Protein AF-0000000087529738 (afdb_homodimer)

Sequence (158 aa):
MNEEDILKEFGNTLQKYRKEKDWSQEKLSEVAYLDRTYISSVERGQRNISIINICKLANALEIPIGNLLRNVGDYHEQHMNEEDILKEFGNTLQKYRKEKDWSQEKLSEVAYLDRTYISSVERGQRNISIINICKLANALEIPIGNLLRNVGDYHEQH

Nearest PDB structures (foldseek):
  2b5a-assembly1_A  TM=9.633E-01  e=5.600E-07  [Bacillus] caldolyticus
  1y7y-assembly1_B  TM=1.000E+00  e=4.159E-06  Aeromonas hydrophila
  1y7y-assembly1_A  TM=9.672E-01  e=1.229E-05  Aeromonas hydrophila
  3vk0-assembly2_B  TM=9.212E-01  e=4.766E-05  Neisseria meningitidis MC58
  1y9q-assembly1_A-2  TM=9.412E-01  e=3.945E-04  Vibrio cholerae

Organism: NCBI:txid1859131

Solvent-accessible surface area (backbone atoms only — not comparable to full-atom values): 8475 Å² total; per-residue (Å²): 135,55,70,62,55,37,25,33,38,32,9,48,43,48,47,52,55,38,49,74,69,71,43,52,62,59,54,50,15,60,66,37,72,47,54,44,70,54,47,53,34,32,42,68,27,71,41,82,51,32,52,64,57,48,44,35,45,20,58,55,68,69,47,64,53,44,66,51,43,64,67,33,64,66,64,70,75,74,118,134,54,70,62,56,39,25,33,38,31,10,48,42,46,48,51,55,38,49,74,68,69,43,52,62,60,54,49,14,60,67,38,72,48,55,44,69,53,46,54,34,33,41,66,27,72,41,82,51,31,51,65,57,47,43,36,46,21,57,56,68,68,46,65,52,45,65,51,42,65,67,34,65,67,65,70,73,73,119

InterPro domains:
  IPR001387 Cro/C1-type, helix-turn-helix domain [PF01381] (14-65)
  IPR001387 Cro/C1-type, helix-turn-helix domain [PS50943] (14-68)
  IPR001387 Cro/C1-type, helix-turn-helix domain [SM00530] (13-68)
  IPR001387 Cro/C1-type, helix-turn-helix domain [cd00093] (11-68)
  IPR010982 Lambda repressor-like, DNA-binding domain superfamily [G3DSA:1.10.260.40] (1-76)
  IPR010982 Lambda repressor-like, DNA-binding domain superfamily [SSF47413] (4-71)
  IPR050807 Transcriptional regulator/dioxygenase, bacterial-type [PTHR46797] (8-71)

Foldseek 3Di:
DDLQVQQQLLLCLLVVLCVVVPHDLVRLCVLLVHDSVVNVCSNRSNDPDDPSSLVSSCVSSVHPSVSSCVPGPPPPPPD/DDLQVQQQLLLCLLVVLCVVVPHDLVRLCVLLVHDSVVNVCSNRSNDPDDPSSLVSSCVSSVHPSVSSCVPGPPPPPPD

Secondary structure (DSSP, 8-state):
--HHHHHHHHHHHHHHHHHHTT--HHHHHHHHT--HHHHHHHHTT-S--BHHHHHHHHHHHTS-HHHHTTTSS------/--HHHHHHHHHHHHHHHHHHTT--HHHHHHHHT--HHHHHHHHTT-S--BHHHHHHHHHHHTS-HHHHTTTSS------

Structure (mmCIF, N/CA/C/O backbone):
data_AF-0000000087529738-model_v1
#
loop_
_entity.id
_entity.type
_entity.pdbx_description
1 polymer 'DNA-binding transcriptional regulator, XRE-family HTH domain'
#
loop_
_atom_site.group_PDB
_atom_site.id
_atom_site.type_symbol
_atom_site.label_atom_id
_atom_site.label_alt_id
_atom_site.label_comp_id
_atom_site.label_asym_id
_atom_site.label_entity_id
_atom_site.label_seq_id
_atom_site.pdbx_PDB_ins_code
_atom_site.Cartn_x
_atom_site.Cartn_y
_atom_site.Cartn_z
_atom_site.occupancy
_atom_site.B_iso_or_equiv
_atom_site.auth_seq_id
_atom_site.auth_comp_id
_atom_site.auth_asym_id
_atom_site.auth_atom_id
_atom_site.pdbx_PDB_model_num
ATOM 1 N N . MET A 1 1 ? -3.379 -12.664 10.375 1 75.75 1 MET A N 1
ATOM 2 C CA . MET A 1 1 ? -3.82 -11.289 10.562 1 75.75 1 MET A CA 1
ATOM 3 C C . MET A 1 1 ? -5 -10.969 9.656 1 75.75 1 MET A C 1
ATOM 5 O O . MET A 1 1 ? -4.98 -11.289 8.469 1 75.75 1 MET A O 1
ATOM 9 N N . ASN A 1 2 ? -6.074 -10.422 10.312 1 91.56 2 ASN A N 1
ATOM 10 C CA . ASN A 1 2 ? -7.246 -10.148 9.492 1 91.56 2 ASN A CA 1
ATOM 11 C C . ASN A 1 2 ? -7.195 -8.75 8.891 1 91.56 2 ASN A C 1
ATOM 13 O O . ASN A 1 2 ? -6.301 -7.965 9.211 1 91.56 2 ASN A O 1
ATOM 17 N N . GLU A 1 3 ? -8.055 -8.445 7.984 1 95.31 3 GLU A N 1
ATOM 18 C CA . GLU A 1 3 ? -8.031 -7.195 7.227 1 95.31 3 GLU A CA 1
ATOM 19 C C . GLU A 1 3 ? -8.156 -5.984 8.141 1 95.31 3 GLU A C 1
ATOM 21 O O . GLU A 1 3 ? -7.48 -4.977 7.949 1 95.31 3 GLU A O 1
ATOM 26 N N . GLU A 1 4 ? -8.992 -6.129 9.117 1 95.81 4 GLU A N 1
ATOM 27 C CA . GLU A 1 4 ? -9.188 -5.031 10.055 1 95.81 4 GLU A CA 1
ATOM 28 C C . GLU A 1 4 ? -7.902 -4.715 10.812 1 95.81 4 GLU A C 1
ATOM 30 O O . GLU A 1 4 ? -7.59 -3.549 11.062 1 95.81 4 GLU A O 1
ATOM 35 N N . ASP A 1 5 ? -7.219 -5.777 11.219 1 96.12 5 ASP A N 1
ATOM 36 C CA . ASP A 1 5 ? -5.957 -5.594 11.938 1 96.12 5 ASP A CA 1
ATOM 37 C C . ASP A 1 5 ? -4.93 -4.879 11.055 1 96.12 5 ASP A C 1
ATOM 39 O O . ASP A 1 5 ? -4.184 -4.027 11.539 1 96.12 5 ASP A O 1
ATOM 43 N N . ILE A 1 6 ? -4.969 -5.203 9.836 1 96.81 6 ILE A N 1
ATOM 44 C CA . ILE A 1 6 ? -4.027 -4.609 8.891 1 96.81 6 ILE A CA 1
ATOM 45 C C . ILE A 1 6 ? -4.273 -3.107 8.797 1 96.81 6 ILE A C 1
ATOM 47 O O . ILE A 1 6 ? -3.338 -2.311 8.914 1 96.81 6 ILE A O 1
ATOM 51 N N . LEU A 1 7 ? -5.512 -2.729 8.633 1 98.12 7 LEU A N 1
ATOM 52 C CA . LEU A 1 7 ? -5.863 -1.322 8.461 1 98.12 7 LEU A CA 1
ATOM 53 C C . LEU A 1 7 ? -5.586 -0.532 9.734 1 98.12 7 LEU A C 1
ATOM 55 O O . LEU A 1 7 ? -5.09 0.595 9.68 1 98.12 7 LEU A O 1
ATOM 59 N N . LYS A 1 8 ? -5.828 -1.184 10.828 1 97.5 8 LYS A N 1
ATOM 60 C CA . LYS A 1 8 ? -5.598 -0.523 12.109 1 97.5 8 LYS A CA 1
ATOM 61 C C . LYS A 1 8 ? -4.105 -0.332 12.367 1 97.5 8 LYS A C 1
ATOM 63 O O . LYS A 1 8 ? -3.688 0.712 12.875 1 97.5 8 LYS A O 1
ATOM 68 N N . GLU A 1 9 ? -3.379 -1.348 12.062 1 97.19 9 GLU A N 1
ATOM 69 C CA . GLU A 1 9 ? -1.935 -1.247 12.25 1 97.19 9 GLU A CA 1
ATOM 70 C C . GLU A 1 9 ? -1.336 -0.151 11.375 1 97.19 9 GLU A C 1
ATOM 72 O O . GLU A 1 9 ? -0.485 0.617 11.828 1 97.19 9 GLU A O 1
ATOM 77 N N . PHE A 1 10 ? -1.755 -0.055 10.141 1 98.06 10 PHE A N 1
ATOM 78 C CA . PHE A 1 10 ? -1.295 1.024 9.273 1 98.06 10 PHE A CA 1
ATOM 79 C C . PHE A 1 10 ? -1.678 2.383 9.852 1 98.06 10 PHE A C 1
ATOM 81 O O . PHE A 1 10 ? -0.845 3.289 9.93 1 98.06 10 PHE A O 1
ATOM 88 N N . GLY A 1 11 ? -2.959 2.451 10.188 1 98.56 11 GLY A N 1
ATOM 89 C CA . GLY A 1 11 ? -3.441 3.699 10.758 1 98.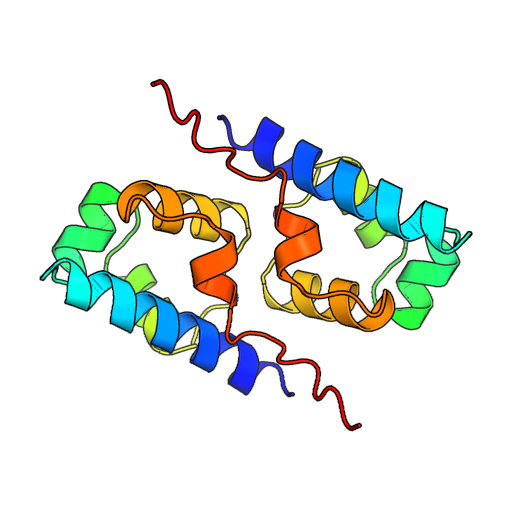56 11 GLY A CA 1
ATOM 90 C C . GLY A 1 11 ? -2.666 4.129 11.992 1 98.56 11 GLY A C 1
ATOM 91 O O . GLY A 1 11 ? -2.311 5.301 12.133 1 98.56 11 GLY A O 1
ATOM 92 N N . ASN A 1 12 ? -2.396 3.193 12.875 1 98.12 12 ASN A N 1
ATOM 93 C CA . ASN A 1 12 ? -1.628 3.475 14.086 1 98.12 12 ASN A CA 1
ATOM 94 C C . ASN A 1 12 ? -0.227 3.98 13.758 1 98.12 12 ASN A C 1
ATOM 96 O O . ASN A 1 12 ? 0.267 4.914 14.391 1 98.12 12 ASN A O 1
ATOM 100 N N . THR A 1 13 ? 0.38 3.332 12.805 1 98.19 13 THR A N 1
ATOM 101 C CA . THR A 1 13 ? 1.718 3.742 12.391 1 98.19 13 THR A CA 1
ATOM 102 C C . THR A 1 13 ? 1.694 5.148 11.797 1 98.19 13 THR A C 1
ATOM 104 O O . THR A 1 13 ? 2.566 5.969 12.094 1 98.19 13 THR A O 1
ATOM 107 N N . LEU A 1 14 ? 0.697 5.418 10.961 1 98.69 14 LEU A N 1
ATOM 108 C CA . LEU A 1 14 ? 0.543 6.746 10.383 1 98.69 14 LEU A CA 1
ATOM 109 C C . LEU A 1 14 ? 0.397 7.805 11.469 1 98.69 14 LEU A C 1
ATOM 111 O O . LEU A 1 14 ? 1.058 8.844 11.422 1 98.69 14 LEU A O 1
ATOM 115 N N . GLN A 1 15 ? -0.452 7.492 12.375 1 98.69 15 GLN A N 1
ATOM 116 C CA . GLN A 1 15 ? -0.675 8.414 13.484 1 98.69 15 GLN A CA 1
ATOM 117 C C . GLN A 1 15 ? 0.616 8.664 14.258 1 98.69 15 GLN A C 1
ATOM 119 O O . GLN A 1 15 ? 0.915 9.805 14.625 1 98.69 15 GLN A O 1
ATOM 124 N N . LYS A 1 16 ? 1.322 7.648 14.539 1 98.5 16 LYS A N 1
ATOM 125 C CA . LYS A 1 16 ? 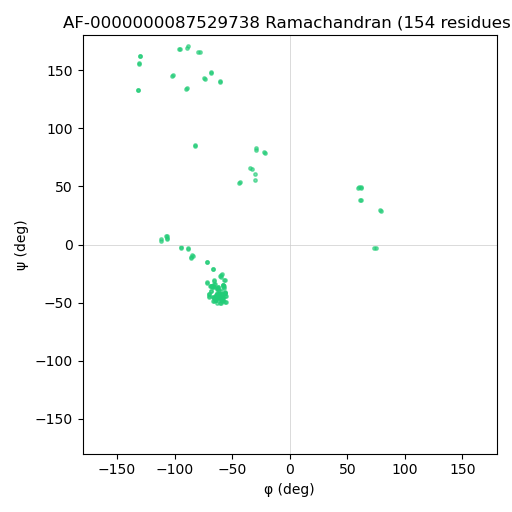2.586 7.758 15.258 1 98.5 16 LYS A CA 1
ATOM 126 C C . LYS A 1 16 ? 3.543 8.719 14.555 1 98.5 16 LYS A C 1
ATOM 128 O O . LYS A 1 16 ? 4.094 9.625 15.18 1 98.5 16 LYS A O 1
ATOM 133 N N . TYR A 1 17 ? 3.727 8.555 13.289 1 98.5 17 TYR A N 1
ATOM 134 C CA . TYR A 1 17 ? 4.652 9.398 12.531 1 98.5 17 TYR A CA 1
ATOM 135 C C . TYR A 1 17 ? 4.137 10.828 12.438 1 98.5 17 TYR A C 1
ATOM 137 O O . TYR A 1 17 ? 4.918 11.781 12.477 1 98.5 17 TYR A O 1
ATOM 145 N N . ARG A 1 18 ? 2.814 10.914 12.242 1 98.75 18 ARG A N 1
ATOM 146 C CA . ARG A 1 18 ? 2.229 12.25 12.219 1 98.75 18 ARG A CA 1
ATOM 147 C C . ARG A 1 18 ? 2.512 13 13.516 1 98.75 18 ARG A C 1
ATOM 149 O O . ARG A 1 18 ? 2.922 14.164 13.492 1 98.75 18 ARG A O 1
ATOM 156 N N . LYS A 1 19 ? 2.336 12.352 14.594 1 98.69 19 LYS A N 1
ATOM 157 C CA . LYS A 1 19 ? 2.531 12.945 15.914 1 98.69 19 LYS A CA 1
ATOM 158 C C . LYS A 1 19 ? 4.008 13.234 16.172 1 98.69 19 LYS A C 1
ATOM 160 O O . LYS A 1 19 ? 4.344 14.219 16.844 1 98.69 19 LYS A O 1
ATOM 165 N N . GLU A 1 20 ? 4.855 12.414 15.703 1 98.12 20 GLU A N 1
ATOM 166 C CA . GLU A 1 20 ? 6.289 12.641 15.836 1 98.12 20 GLU A CA 1
ATOM 167 C C . GLU A 1 20 ? 6.703 13.945 15.172 1 98.12 20 GLU A C 1
ATOM 169 O O . GLU A 1 20 ? 7.672 14.586 15.594 1 98.12 20 GLU A O 1
ATOM 174 N N . LYS A 1 21 ? 5.961 14.375 14.148 1 97.81 21 LYS A N 1
ATOM 175 C CA . LYS A 1 21 ? 6.203 15.648 13.469 1 97.81 21 LYS A CA 1
ATOM 176 C C . LYS A 1 21 ? 5.449 16.781 14.141 1 97.81 21 LYS A C 1
ATOM 178 O O . LYS A 1 21 ? 5.531 17.938 13.711 1 97.81 21 LYS A O 1
ATOM 183 N N . ASP A 1 22 ? 4.676 16.438 15.141 1 98.44 22 ASP A N 1
ATOM 184 C CA . ASP A 1 22 ? 3.809 17.375 15.852 1 98.44 22 ASP A CA 1
ATOM 185 C C . ASP A 1 22 ? 2.77 17.984 14.914 1 98.44 22 ASP A C 1
ATOM 187 O O . ASP A 1 22 ? 2.514 19.188 14.961 1 98.44 22 ASP A O 1
ATOM 191 N N . TRP A 1 23 ? 2.307 17.203 14.078 1 98.69 23 TRP A N 1
ATOM 192 C CA . TRP A 1 23 ? 1.302 17.688 13.125 1 98.69 23 TRP A CA 1
ATOM 193 C C . TRP A 1 23 ? -0.095 17.234 13.547 1 98.69 23 TRP A C 1
ATOM 195 O O . TRP A 1 23 ? -0.274 16.141 14.062 1 98.69 23 TRP A O 1
ATOM 205 N N . SER A 1 24 ? -1.049 18.125 13.266 1 98.56 24 SER A N 1
ATOM 206 C CA . SER A 1 24 ? -2.455 17.734 13.32 1 98.56 24 SER A CA 1
ATOM 207 C C . SER A 1 24 ? -2.857 16.953 12.078 1 98.56 24 SER A C 1
ATOM 209 O O . SER A 1 24 ? -2.1 16.875 11.109 1 98.56 24 SER A O 1
ATOM 211 N N . GLN A 1 25 ? -4.043 16.297 12.195 1 98.5 25 GLN A N 1
ATOM 212 C CA . GLN A 1 25 ? -4.574 15.641 11 1 98.5 25 GLN A CA 1
ATOM 213 C C . GLN A 1 25 ? -4.773 16.641 9.867 1 98.5 25 GLN A C 1
ATOM 215 O O . GLN A 1 25 ? -4.57 16.312 8.695 1 98.5 25 GLN A O 1
ATOM 220 N N . GLU A 1 26 ? -5.145 17.828 10.211 1 98.5 26 GLU A N 1
ATOM 221 C CA . GLU A 1 26 ? -5.332 18.906 9.242 1 98.5 26 GLU A CA 1
ATOM 222 C C . GLU A 1 26 ? -4.016 19.25 8.547 1 98.5 26 GLU A C 1
ATOM 224 O O . GLU A 1 26 ? -3.965 19.375 7.324 1 98.5 26 GLU A O 1
ATOM 229 N N . LYS A 1 27 ? -2.986 19.453 9.328 1 98.75 27 LYS A N 1
ATOM 230 C CA . LYS A 1 27 ? -1.685 19.797 8.758 1 98.75 27 LYS A CA 1
ATOM 231 C C . LYS A 1 27 ? -1.186 18.688 7.832 1 98.75 27 LYS A C 1
ATOM 233 O O . LYS A 1 27 ? -0.698 18.953 6.734 1 98.75 27 LYS A O 1
ATOM 238 N N . LEU A 1 28 ? -1.287 17.453 8.227 1 98.75 28 LEU A N 1
ATOM 239 C CA . LEU A 1 28 ? -0.884 16.328 7.387 1 98.75 28 LEU A CA 1
ATOM 240 C C . LEU A 1 28 ? -1.683 16.312 6.086 1 98.75 28 LEU A C 1
ATOM 242 O O . LEU A 1 28 ? -1.125 16.062 5.016 1 98.75 28 LEU A O 1
ATOM 246 N N . SER A 1 29 ? -2.977 16.438 6.223 1 98.56 29 SER A N 1
ATOM 247 C CA . SER A 1 29 ? -3.836 16.406 5.043 1 98.56 29 SER A CA 1
ATOM 248 C C . SER A 1 29 ? -3.436 17.484 4.043 1 98.56 29 SER A C 1
ATOM 250 O O . SER A 1 29 ? -3.445 17.25 2.832 1 98.56 29 SER A O 1
ATOM 252 N N . GLU A 1 30 ? -3.043 18.656 4.5 1 98.44 30 GL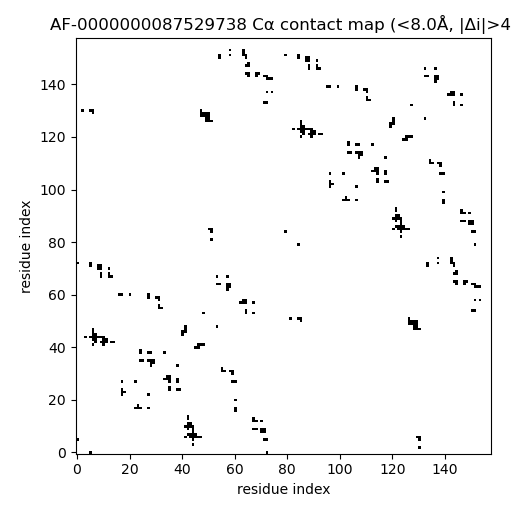U A N 1
ATOM 253 C CA . GLU A 1 30 ? -2.607 19.75 3.646 1 98.44 30 GLU A CA 1
ATOM 254 C C . GLU A 1 30 ? -1.312 19.406 2.914 1 98.44 30 GLU A C 1
ATOM 256 O O . GLU A 1 30 ? -1.216 19.578 1.698 1 98.44 30 GLU A O 1
ATOM 261 N N . VAL A 1 31 ? -0.362 18.938 3.598 1 98.19 31 VAL A N 1
ATOM 262 C CA 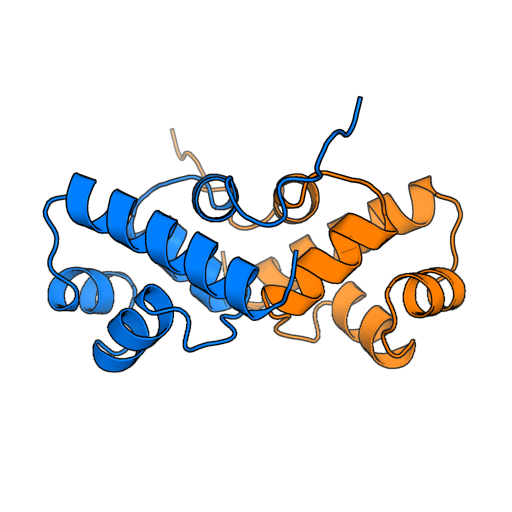. VAL A 1 31 ? 0.948 18.641 3.025 1 98.19 31 VAL A CA 1
ATOM 263 C C . VAL A 1 31 ? 0.835 17.469 2.055 1 98.19 31 VAL A C 1
ATOM 265 O O . VAL A 1 31 ? 1.506 17.453 1.02 1 98.19 31 VAL A O 1
ATOM 268 N N . ALA A 1 32 ? 0.012 16.531 2.34 1 98.12 32 ALA A N 1
ATOM 269 C CA . ALA A 1 32 ? -0.136 15.328 1.529 1 98.12 32 ALA A CA 1
ATOM 270 C C . ALA A 1 32 ? -1.119 15.555 0.385 1 98.12 32 ALA A C 1
ATOM 272 O O . ALA A 1 32 ? -1.272 14.695 -0.489 1 98.12 32 ALA A O 1
ATOM 273 N N . TYR A 1 33 ? -1.818 16.641 0.418 1 98 33 TYR A N 1
ATOM 274 C CA . TYR A 1 33 ? -2.842 16.953 -0.569 1 98 33 TYR A CA 1
ATOM 275 C C . TYR A 1 33 ? -3.957 15.914 -0.556 1 98 33 TYR A C 1
ATOM 277 O O . TYR A 1 33 ? -4.344 15.398 -1.605 1 98 33 TYR A O 1
ATOM 285 N N . LEU A 1 34 ? -4.398 15.664 0.61 1 98.38 34 LEU A N 1
ATOM 286 C CA . LEU A 1 34 ? -5.527 14.781 0.859 1 98.38 34 LEU A CA 1
ATOM 287 C C . LEU A 1 34 ? -6.555 15.445 1.77 1 98.38 34 LEU A C 1
ATOM 289 O O . LEU A 1 34 ? -6.25 16.438 2.426 1 98.38 34 LEU A O 1
ATOM 293 N N . ASP A 1 35 ? -7.762 14.891 1.76 1 98 35 ASP A N 1
ATOM 294 C CA . ASP A 1 35 ? -8.812 15.422 2.621 1 98 35 ASP A CA 1
ATOM 295 C C . ASP A 1 35 ? -8.578 15.023 4.078 1 98 35 ASP A C 1
ATOM 297 O O . ASP A 1 35 ? -8.203 13.891 4.367 1 98 35 ASP A O 1
ATOM 301 N N . ARG A 1 36 ? -8.914 15.977 4.965 1 98 36 ARG A N 1
ATOM 302 C CA . ARG A 1 36 ? -8.727 15.711 6.387 1 98 36 ARG A CA 1
ATOM 303 C C . ARG A 1 36 ? -9.609 14.555 6.848 1 98 36 ARG A C 1
ATOM 305 O O . ARG A 1 36 ? -9.188 13.734 7.668 1 98 36 ARG A O 1
ATOM 312 N N . THR A 1 37 ? -10.734 14.461 6.371 1 98.19 37 THR A N 1
ATOM 313 C CA . THR A 1 37 ? -11.625 13.375 6.758 1 98.19 37 THR A CA 1
ATOM 314 C C . THR A 1 37 ? -11.078 12.031 6.285 1 98.19 37 THR A C 1
ATOM 316 O O . THR A 1 37 ? -11.305 11 6.926 1 98.19 37 THR A O 1
ATOM 319 N N . TYR A 1 38 ? -10.383 12.062 5.207 1 98.44 38 TYR A N 1
ATOM 320 C CA . TYR A 1 38 ? -9.711 10.859 4.711 1 98.44 38 TYR A CA 1
ATOM 321 C C . TYR A 1 38 ? -8.602 10.422 5.664 1 98.44 38 TYR A C 1
ATOM 323 O O . TYR A 1 38 ? -8.5 9.242 6.008 1 98.44 38 TYR A O 1
ATOM 331 N N . ILE A 1 39 ? -7.793 11.398 6.113 1 98.69 39 ILE A N 1
ATOM 332 C CA . ILE A 1 39 ? -6.703 11.102 7.043 1 98.69 39 ILE A CA 1
ATOM 333 C C . ILE A 1 39 ? -7.266 10.477 8.312 1 98.69 39 ILE A C 1
ATOM 335 O O . ILE A 1 39 ? -6.77 9.445 8.781 1 98.69 39 ILE A O 1
ATOM 339 N N . SER A 1 40 ? -8.258 11.062 8.812 1 98.56 40 SER A N 1
ATOM 340 C CA . SER A 1 40 ? -8.883 10.555 10.031 1 98.56 40 SER A CA 1
ATOM 341 C C . SER A 1 40 ? -9.391 9.125 9.828 1 98.56 40 SER A C 1
ATOM 343 O O . SER A 1 40 ? -9.164 8.258 10.68 1 98.56 40 SER A O 1
ATOM 345 N N . SER A 1 41 ? -10.078 8.844 8.742 1 98.75 41 SER A N 1
ATOM 346 C CA . SER A 1 41 ? -10.609 7.516 8.445 1 98.75 41 SER A CA 1
ATOM 347 C C . SER A 1 41 ? -9.484 6.5 8.281 1 98.75 41 SER A C 1
ATOM 349 O O . SER A 1 41 ? -9.609 5.352 8.711 1 98.75 41 SER A O 1
ATOM 351 N N . VAL A 1 42 ? -8.43 6.93 7.684 1 98.75 42 VAL A N 1
ATOM 352 C CA . VAL A 1 42 ? -7.273 6.055 7.504 1 98.75 42 VAL A CA 1
ATOM 353 C C . VAL A 1 42 ? -6.672 5.707 8.867 1 98.75 42 VAL A C 1
ATOM 355 O O . VAL A 1 42 ? -6.418 4.535 9.164 1 98.75 42 VAL A O 1
ATOM 358 N N . GLU A 1 43 ? -6.504 6.711 9.711 1 98.69 43 GLU A N 1
ATOM 359 C CA . GLU A 1 43 ? -5.871 6.496 11.008 1 98.69 43 GLU A CA 1
ATOM 360 C C . GLU A 1 43 ? -6.734 5.613 11.906 1 98.69 43 GLU A C 1
ATOM 362 O O . GLU A 1 43 ? -6.219 4.938 12.797 1 98.69 43 GLU A O 1
ATOM 367 N N . ARG A 1 44 ? -7.965 5.578 11.57 1 98.19 44 ARG A N 1
ATOM 368 C CA . ARG A 1 44 ? -8.883 4.77 12.367 1 98.19 44 ARG A CA 1
ATOM 369 C C . ARG A 1 44 ? -9.055 3.381 11.758 1 98.19 44 ARG A C 1
ATOM 371 O O . ARG A 1 44 ? -9.836 2.57 12.266 1 98.19 44 ARG A O 1
ATOM 378 N N . GLY A 1 45 ? -8.469 3.156 10.719 1 98.12 45 GLY A N 1
ATOM 379 C CA . GLY A 1 45 ? -8.562 1.853 10.078 1 98.12 45 GLY A CA 1
ATOM 380 C C . GLY A 1 45 ? -9.852 1.65 9.312 1 98.12 45 GLY A C 1
ATOM 381 O O . GLY A 1 45 ? -10.312 0.518 9.148 1 98.12 45 GLY A O 1
ATOM 382 N N . GLN A 1 46 ? -10.398 2.66 8.828 1 98.25 46 GLN A N 1
ATOM 383 C CA . GLN A 1 46 ? -11.703 2.578 8.188 1 98.25 46 GLN A CA 1
ATOM 384 C C . GLN A 1 46 ? -11.578 2.719 6.672 1 98.25 46 GLN A C 1
ATOM 386 O O . GLN A 1 46 ? -12.578 2.84 5.969 1 98.25 46 GLN A O 1
ATOM 391 N N . ARG A 1 47 ? -10.406 2.74 6.16 1 98.06 47 ARG A N 1
ATOM 392 C CA . ARG A 1 47 ? -10.164 2.869 4.727 1 98.06 47 ARG A CA 1
ATOM 393 C C . ARG A 1 47 ? -9.156 1.826 4.242 1 98.06 47 ARG A C 1
ATOM 395 O O . ARG A 1 47 ? -8.148 1.576 4.906 1 98.06 47 ARG A O 1
ATOM 402 N N . ASN A 1 48 ? -9.516 1.226 3.209 1 98.31 48 ASN A N 1
ATOM 403 C CA . ASN A 1 48 ? -8.555 0.411 2.477 1 98.31 48 ASN A CA 1
ATOM 404 C C . ASN A 1 48 ? -7.691 1.262 1.549 1 98.31 48 ASN A C 1
ATOM 406 O O . ASN A 1 48 ? -7.98 1.376 0.357 1 98.31 48 ASN A O 1
ATOM 410 N N . ILE A 1 49 ? -6.594 1.816 2.16 1 98.56 49 ILE A N 1
ATOM 411 C CA . ILE A 1 49 ? -5.773 2.836 1.513 1 98.56 49 ILE A CA 1
ATOM 412 C C . ILE A 1 49 ? -5.027 2.225 0.331 1 98.56 49 ILE A C 1
ATOM 414 O O . ILE A 1 49 ? -4.609 1.063 0.385 1 98.56 49 ILE A O 1
ATOM 418 N N . SER A 1 50 ? -4.809 3.043 -0.675 1 98.31 50 SER A N 1
ATOM 419 C CA . SER A 1 50 ? -4.133 2.6 -1.889 1 98.31 50 SER A CA 1
ATOM 420 C C . SER A 1 50 ? -2.643 2.928 -1.842 1 98.31 50 SER A C 1
ATOM 422 O O . SER A 1 50 ? -2.207 3.746 -1.03 1 98.31 50 SER A O 1
ATOM 424 N N . ILE A 1 51 ? -1.928 2.34 -2.789 1 98.19 51 ILE A N 1
ATOM 425 C CA . ILE A 1 51 ? -0.482 2.529 -2.82 1 98.19 51 ILE A CA 1
ATOM 426 C C . ILE A 1 51 ? -0.157 3.982 -3.152 1 98.19 51 ILE A C 1
ATOM 428 O O . ILE A 1 51 ? 0.805 4.547 -2.625 1 98.19 51 ILE A O 1
ATOM 432 N N . ILE A 1 52 ? -0.896 4.648 -3.975 1 97.81 52 ILE A N 1
ATOM 433 C CA . ILE A 1 52 ? -0.641 6.039 -4.336 1 97.81 52 ILE A CA 1
ATOM 434 C C . ILE A 1 52 ? -0.762 6.922 -3.1 1 97.81 52 ILE A C 1
ATOM 436 O O . ILE A 1 52 ? 0.107 7.758 -2.838 1 97.81 52 ILE A O 1
ATOM 440 N N . ASN A 1 53 ? -1.786 6.691 -2.334 1 98.19 53 ASN A N 1
ATOM 441 C CA . ASN A 1 53 ? -1.979 7.52 -1.148 1 98.19 53 ASN A CA 1
ATOM 442 C C . ASN A 1 53 ? -0.954 7.195 -0.066 1 98.19 53 ASN A C 1
ATOM 444 O O . ASN A 1 53 ? -0.536 8.078 0.684 1 98.19 53 ASN A O 1
ATOM 448 N N . ILE A 1 54 ? -0.567 5.957 -0.014 1 98 54 ILE A N 1
ATOM 449 C CA . ILE A 1 54 ? 0.506 5.598 0.909 1 98 54 ILE A CA 1
ATOM 450 C C . ILE A 1 54 ? 1.775 6.367 0.545 1 98 54 ILE A C 1
ATOM 452 O O . ILE A 1 54 ? 2.457 6.902 1.422 1 98 54 ILE A O 1
ATOM 456 N N . CYS A 1 55 ? 2.074 6.473 -0.688 1 97.31 55 CYS A N 1
ATOM 457 C CA . CYS A 1 55 ? 3.248 7.199 -1.154 1 97.31 55 CYS A CA 1
ATOM 458 C C . CYS A 1 55 ? 3.133 8.688 -0.832 1 97.31 55 CYS A C 1
ATOM 460 O O . CYS A 1 55 ? 4.098 9.305 -0.381 1 97.31 55 CYS A O 1
ATOM 462 N N . LYS A 1 56 ? 1.989 9.219 -1.096 1 97.19 56 LYS A N 1
ATOM 463 C CA . LYS A 1 56 ? 1.778 10.633 -0.78 1 97.19 56 LYS A CA 1
ATOM 464 C C . LYS A 1 56 ? 2.051 10.914 0.695 1 97.19 56 LYS A C 1
ATOM 466 O O . LYS A 1 56 ? 2.697 11.906 1.035 1 97.19 56 LYS A O 1
ATOM 471 N N . LEU A 1 57 ? 1.59 10.023 1.509 1 98 57 LEU A N 1
ATOM 472 C CA . LEU A 1 57 ? 1.75 10.203 2.947 1 98 57 LEU A CA 1
ATOM 473 C C . LEU A 1 57 ? 3.211 10.039 3.355 1 98 57 LEU A C 1
ATOM 475 O O . LEU A 1 57 ? 3.723 10.812 4.164 1 98 57 LEU A O 1
ATOM 479 N N . ALA A 1 58 ? 3.818 9.078 2.855 1 97.5 58 ALA A N 1
ATOM 480 C CA . ALA A 1 58 ? 5.234 8.875 3.154 1 97.5 58 ALA A CA 1
ATOM 481 C C . ALA A 1 58 ? 6.062 10.086 2.73 1 97.5 58 ALA A C 1
ATOM 483 O O . ALA A 1 58 ? 6.941 10.539 3.469 1 97.5 58 ALA A O 1
ATOM 484 N N . ASN A 1 59 ? 5.777 10.633 1.567 1 96.56 59 ASN A N 1
ATOM 485 C CA . ASN A 1 59 ? 6.477 11.805 1.065 1 96.56 59 ASN A CA 1
ATOM 486 C C . ASN A 1 59 ? 6.227 13.023 1.949 1 96.56 59 ASN A C 1
ATOM 488 O O . ASN A 1 59 ? 7.156 13.773 2.266 1 96.56 59 ASN A O 1
ATOM 492 N N . ALA A 1 60 ? 4.988 13.203 2.26 1 97.5 60 ALA A N 1
ATOM 493 C CA . ALA A 1 60 ? 4.641 14.32 3.135 1 97.5 60 ALA A CA 1
ATOM 494 C C . ALA A 1 60 ? 5.41 14.242 4.453 1 97.5 60 ALA A C 1
ATOM 496 O O . ALA A 1 60 ? 5.906 15.258 4.945 1 97.5 60 ALA A O 1
ATOM 497 N N . LEU A 1 61 ? 5.52 13.031 4.969 1 98 61 LEU A N 1
ATOM 498 C CA . LEU A 1 61 ? 6.148 12.805 6.27 1 98 61 LEU A CA 1
ATOM 499 C C . LEU A 1 61 ? 7.66 12.688 6.129 1 98 61 LEU A C 1
ATOM 501 O O . LEU A 1 61 ? 8.375 12.625 7.129 1 98 61 LEU A O 1
ATOM 505 N N . GLU A 1 62 ? 8.156 12.617 4.914 1 96.81 62 GLU A N 1
ATOM 506 C CA . GLU A 1 62 ? 9.578 12.508 4.602 1 96.81 62 GLU A CA 1
ATOM 507 C C . GLU A 1 62 ? 10.188 11.25 5.227 1 96.81 62 GLU A C 1
ATOM 509 O O . GLU A 1 62 ? 11.227 11.32 5.879 1 96.81 62 GLU A O 1
ATOM 514 N N . ILE A 1 63 ? 9.547 10.125 5.047 1 95.75 63 ILE A N 1
ATOM 515 C CA . ILE A 1 63 ? 10.031 8.828 5.516 1 95.75 63 ILE A CA 1
ATOM 516 C C . ILE A 1 63 ? 9.961 7.812 4.375 1 95.75 63 ILE A C 1
ATOM 518 O O . ILE A 1 63 ? 9.195 7.984 3.426 1 95.75 63 ILE A O 1
ATOM 522 N N . PRO A 1 64 ? 10.812 6.789 4.5 1 94.5 64 PRO A N 1
ATOM 523 C CA . PRO A 1 64 ? 10.641 5.695 3.537 1 94.5 64 PRO A CA 1
ATOM 524 C C . PRO A 1 64 ? 9.266 5.039 3.625 1 94.5 64 PRO A C 1
ATOM 526 O O . PRO A 1 64 ? 8.734 4.855 4.723 1 94.5 64 PRO A O 1
ATOM 529 N N . ILE A 1 65 ? 8.719 4.707 2.51 1 95.69 65 ILE A N 1
ATOM 530 C CA . ILE A 1 65 ? 7.367 4.156 2.426 1 95.69 65 ILE A CA 1
ATOM 531 C C . ILE A 1 65 ? 7.277 2.883 3.26 1 95.69 65 ILE A C 1
ATOM 533 O O . ILE A 1 65 ? 6.246 2.611 3.881 1 95.69 65 ILE A O 1
ATOM 537 N N . GLY A 1 66 ? 8.297 2.111 3.328 1 94 66 GLY A N 1
ATOM 538 C CA . GLY A 1 66 ? 8.32 0.888 4.113 1 94 66 GLY A CA 1
ATOM 539 C C . GLY A 1 66 ? 8.078 1.123 5.59 1 94 66 GLY A C 1
ATOM 540 O O . GLY A 1 66 ? 7.57 0.243 6.289 1 94 66 GLY A O 1
ATOM 541 N N . ASN A 1 67 ? 8.391 2.295 6.082 1 94.56 67 ASN A N 1
ATOM 542 C CA . ASN A 1 67 ? 8.18 2.611 7.488 1 94.56 67 ASN A CA 1
ATOM 543 C C . ASN A 1 67 ? 6.699 2.615 7.848 1 94.56 67 ASN A C 1
ATOM 545 O O . ASN A 1 67 ? 6.324 2.246 8.961 1 94.56 67 ASN A O 1
ATOM 549 N N . LEU A 1 68 ? 5.902 3.016 6.934 1 96.38 68 LEU A N 1
ATOM 550 C CA . LEU A 1 68 ? 4.465 3.064 7.18 1 96.38 68 LEU A CA 1
ATOM 551 C C . LEU A 1 68 ? 3.875 1.66 7.234 1 96.38 68 LEU A C 1
ATOM 553 O O . LEU A 1 68 ? 2.77 1.467 7.746 1 96.38 68 LEU A O 1
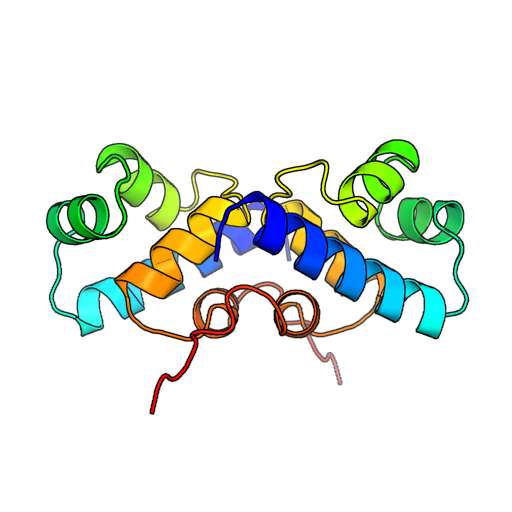ATOM 557 N N . LEU A 1 69 ? 4.625 0.671 6.758 1 94.38 69 LEU A N 1
ATOM 558 C CA . LEU A 1 69 ? 4.102 -0.688 6.676 1 94.38 69 LEU A CA 1
ATOM 559 C C . LEU A 1 69 ? 4.82 -1.608 7.66 1 94.38 69 LEU A C 1
ATOM 561 O O . LEU A 1 69 ? 4.637 -2.826 7.621 1 94.38 69 LEU A O 1
ATOM 565 N N . ARG A 1 70 ? 5.652 -1.148 8.445 1 89.56 70 ARG A N 1
ATOM 566 C CA . ARG A 1 70 ? 6.535 -1.931 9.305 1 89.56 70 ARG A CA 1
ATOM 567 C C . ARG A 1 70 ? 5.738 -2.861 10.211 1 89.56 70 ARG A C 1
ATOM 569 O O . ARG A 1 70 ? 6.172 -3.977 10.5 1 89.56 70 ARG A O 1
ATOM 576 N N . ASN A 1 71 ? 4.602 -2.518 10.578 1 87.56 71 ASN A N 1
ATOM 577 C CA . ASN A 1 71 ? 3.826 -3.328 11.516 1 87.56 71 ASN A CA 1
ATOM 578 C C . ASN A 1 71 ? 2.686 -4.055 10.805 1 87.56 71 ASN A C 1
ATOM 580 O O . ASN A 1 71 ? 1.859 -4.699 11.453 1 87.56 71 ASN A O 1
ATOM 584 N N . VAL A 1 72 ? 2.766 -3.834 9.5 1 87.69 72 VAL A N 1
ATOM 585 C CA . VAL A 1 72 ? 1.678 -4.438 8.734 1 87.69 72 VAL A CA 1
ATOM 586 C C . VAL A 1 72 ? 2.057 -5.859 8.328 1 87.69 72 VAL A C 1
ATOM 588 O O . VAL A 1 72 ? 3.113 -6.082 7.734 1 87.69 72 VAL A O 1
ATOM 591 N N . GLY A 1 73 ? 1.232 -6.707 8.469 1 70.88 73 GLY A N 1
ATOM 592 C CA . GLY A 1 73 ? 1.438 -8.078 8.031 1 70.88 73 GLY A CA 1
ATOM 593 C C . GLY A 1 73 ? 2.408 -8.8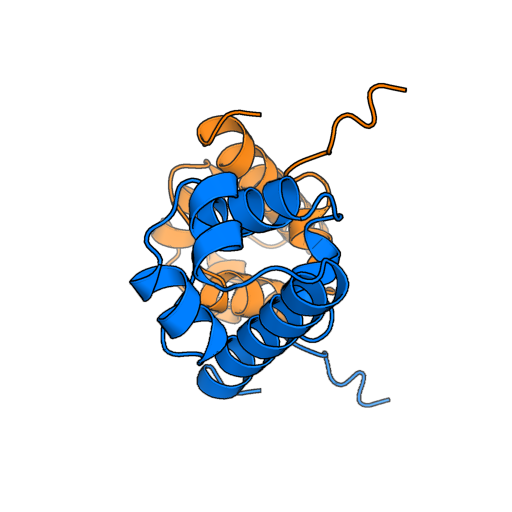44 8.914 1 70.88 73 GLY A C 1
ATOM 594 O O . GLY A 1 73 ? 2.854 -9.938 8.555 1 70.88 73 GLY A O 1
ATOM 595 N N . ASP A 1 74 ? 3.051 -8.266 9.961 1 59.72 74 ASP A N 1
ATOM 596 C CA . ASP A 1 74 ? 3.998 -9.039 10.758 1 59.72 74 ASP A CA 1
ATOM 597 C C . ASP A 1 74 ? 3.738 -10.539 10.609 1 59.72 74 ASP A C 1
ATOM 599 O O . ASP A 1 74 ? 2.641 -11.016 10.906 1 59.72 74 ASP A O 1
ATOM 603 N N . TYR A 1 75 ? 4.27 -10.945 9.445 1 50.19 75 TYR A N 1
ATOM 604 C CA . TYR A 1 75 ? 4.598 -12.352 9.281 1 50.19 75 TYR A CA 1
ATOM 605 C C . TYR A 1 75 ? 4.961 -12.992 10.617 1 50.19 75 TYR A C 1
ATOM 607 O O . TYR A 1 75 ? 5.801 -12.461 11.352 1 50.19 75 TYR A O 1
ATOM 615 N N . HIS A 1 76 ? 4.098 -13.352 11.289 1 44.38 76 HIS A N 1
ATOM 616 C CA . HIS A 1 76 ? 4.555 -14.219 12.367 1 44.38 76 HIS A CA 1
ATOM 617 C C . HIS A 1 76 ? 5.727 -15.086 11.922 1 44.38 76 HIS A C 1
ATOM 619 O O . HIS A 1 76 ? 5.617 -15.828 10.945 1 44.38 76 HIS A O 1
ATOM 625 N N . GLU A 1 77 ? 6.871 -14.641 11.609 1 38.97 77 GLU A N 1
ATOM 626 C CA . GLU A 1 77 ? 7.91 -15.648 11.82 1 38.97 77 GLU A CA 1
ATOM 627 C C . GLU A 1 77 ? 7.551 -16.594 12.969 1 38.97 77 GLU A C 1
ATOM 629 O O . GLU A 1 77 ? 7.547 -16.172 14.133 1 38.97 77 GLU A O 1
ATOM 634 N N . GLN A 1 78 ? 6.438 -17.266 12.984 1 31.77 78 GLN A N 1
ATOM 635 C CA . GLN A 1 78 ? 6.418 -18.422 13.867 1 31.77 78 GLN A CA 1
ATOM 636 C C . GLN A 1 78 ? 7.711 -19.219 13.758 1 31.77 78 GLN A C 1
ATOM 638 O O . GLN A 1 78 ? 7.996 -19.812 12.719 1 31.77 78 GLN A O 1
ATOM 643 N N . HIS A 1 79 ? 8.906 -18.688 13.914 1 29.28 79 HIS A N 1
ATOM 644 C CA . HIS A 1 79 ? 9.773 -19.734 14.438 1 29.2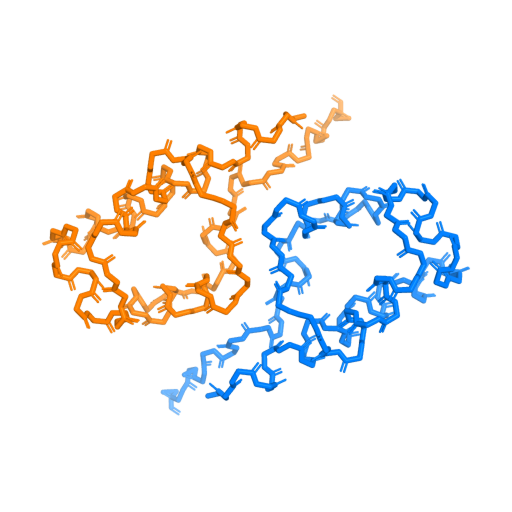8 79 HIS A CA 1
ATOM 645 C C . HIS A 1 79 ? 9.133 -20.438 15.633 1 29.28 79 HIS A C 1
ATOM 647 O O . HIS A 1 79 ? 8.398 -19.812 16.391 1 29.28 79 HIS A O 1
ATOM 653 N N . MET B 1 1 ? 8.336 11.664 -8.531 1 75.62 1 MET B N 1
ATOM 654 C CA . MET B 1 1 ? 7.793 10.445 -9.109 1 75.62 1 MET B CA 1
ATOM 655 C C . MET B 1 1 ? 6.285 10.555 -9.312 1 75.62 1 MET B C 1
ATOM 657 O O . MET B 1 1 ? 5.57 11.008 -8.414 1 75.62 1 MET B O 1
ATOM 661 N N . ASN B 1 2 ? 5.902 10.258 -10.578 1 91.62 2 ASN B N 1
ATOM 662 C CA . ASN B 1 2 ? 4.473 10.398 -10.828 1 91.62 2 ASN B CA 1
ATOM 663 C C . ASN B 1 2 ? 3.717 9.109 -10.516 1 91.62 2 ASN B C 1
ATOM 665 O O . ASN B 1 2 ? 4.328 8.078 -10.211 1 91.62 2 ASN B O 1
ATOM 669 N N . GLU B 1 3 ? 2.426 9.133 -10.508 1 95.44 3 GLU B N 1
ATOM 670 C CA . GLU B 1 3 ? 1.585 8.016 -10.078 1 95.44 3 GLU B CA 1
ATOM 671 C C . GLU B 1 3 ? 1.809 6.793 -10.961 1 95.44 3 GLU B C 1
ATOM 673 O O . GLU B 1 3 ? 1.859 5.664 -10.469 1 95.44 3 GLU B O 1
ATOM 678 N N . GLU B 1 4 ? 1.96 7.051 -12.211 1 95.94 4 GLU B N 1
ATOM 679 C CA . GLU B 1 4 ? 2.191 5.949 -13.141 1 95.94 4 GLU B CA 1
ATOM 680 C C . GLU B 1 4 ? 3.492 5.219 -12.82 1 95.94 4 GLU B C 1
ATOM 682 O O . GLU B 1 4 ? 3.559 3.99 -12.906 1 95.94 4 GLU B O 1
ATOM 687 N N . ASP B 1 5 ? 4.508 6.004 -12.523 1 96.25 5 ASP B N 1
ATOM 688 C CA . ASP B 1 5 ? 5.797 5.41 -12.18 1 96.25 5 ASP B CA 1
ATOM 689 C C . ASP B 1 5 ? 5.688 4.551 -10.922 1 96.25 5 ASP B C 1
ATOM 691 O O . ASP B 1 5 ? 6.289 3.479 -10.844 1 96.25 5 ASP B O 1
ATOM 695 N N . ILE B 1 6 ? 4.898 5.008 -10.039 1 96.94 6 ILE B N 1
ATOM 696 C CA . ILE B 1 6 ? 4.719 4.293 -8.781 1 96.94 6 ILE B CA 1
ATOM 697 C C . ILE B 1 6 ? 4.086 2.93 -9.055 1 96.94 6 ILE B C 1
ATOM 699 O O . ILE B 1 6 ? 4.578 1.904 -8.578 1 96.94 6 ILE B O 1
ATOM 703 N N . LEU B 1 7 ? 3.045 2.918 -9.836 1 98.19 7 LEU B N 1
ATOM 704 C CA . LEU B 1 7 ? 2.314 1.687 -10.109 1 98.19 7 LEU B CA 1
ATOM 705 C C . LEU B 1 7 ? 3.172 0.715 -10.914 1 98.19 7 LEU B C 1
ATOM 707 O O . LEU B 1 7 ? 3.16 -0.491 -10.656 1 98.19 7 LEU B O 1
ATOM 711 N N . LYS B 1 8 ? 3.936 1.286 -11.797 1 97.56 8 LYS B N 1
ATOM 712 C CA . LYS B 1 8 ? 4.797 0.449 -12.625 1 97.56 8 LYS B CA 1
ATOM 713 C C . LYS B 1 8 ? 5.926 -0.163 -11.797 1 97.56 8 LYS B C 1
ATOM 715 O O . LYS B 1 8 ? 6.273 -1.331 -11.984 1 97.56 8 LYS B O 1
ATOM 720 N N . GLU B 1 9 ? 6.469 0.648 -10.961 1 97.25 9 GLU B N 1
ATOM 721 C CA . GLU B 1 9 ? 7.547 0.144 -10.117 1 97.25 9 GLU B CA 1
ATOM 722 C C . GLU B 1 9 ? 7.047 -0.969 -9.195 1 97.25 9 GLU B C 1
ATOM 724 O O . GLU B 1 9 ? 7.727 -1.982 -9.016 1 97.25 9 GLU B O 1
ATOM 729 N N . PHE B 1 10 ? 5.898 -0.815 -8.609 1 98.12 10 PHE B N 1
ATOM 730 C CA . PHE B 1 10 ? 5.316 -1.877 -7.797 1 98.12 10 PHE B CA 1
ATOM 731 C C . PHE B 1 10 ? 5.098 -3.137 -8.625 1 98.12 10 PHE B C 1
ATOM 733 O O . PHE B 1 10 ? 5.469 -4.234 -8.203 1 98.12 10 PHE B O 1
ATOM 740 N N . GLY B 1 11 ? 4.449 -2.893 -9.758 1 98.62 11 GLY B N 1
ATOM 741 C CA . GLY B 1 11 ? 4.188 -4.02 -10.641 1 98.62 11 GLY B CA 1
ATOM 742 C C . GLY B 1 11 ? 5.441 -4.773 -11.031 1 98.62 11 GLY B C 1
ATOM 743 O O . GLY B 1 11 ? 5.465 -6.004 -11.023 1 98.62 11 GLY B O 1
ATOM 744 N N . ASN B 1 12 ? 6.477 -4.047 -11.375 1 98.12 12 ASN B N 1
ATOM 745 C CA . ASN B 1 12 ? 7.754 -4.656 -11.742 1 98.12 12 ASN B CA 1
ATOM 746 C C . ASN B 1 12 ? 8.328 -5.48 -10.594 1 98.12 12 ASN B C 1
ATOM 748 O O . ASN B 1 12 ? 8.852 -6.574 -10.812 1 98.12 12 ASN B O 1
ATOM 752 N N . THR B 1 13 ? 8.258 -4.914 -9.43 1 98.19 13 THR B N 1
ATOM 753 C CA . THR B 1 13 ? 8.766 -5.621 -8.258 1 98.19 13 THR B CA 1
ATOM 754 C C . THR B 1 13 ? 7.961 -6.895 -8.008 1 98.19 13 THR B C 1
ATOM 756 O O . THR B 1 13 ? 8.531 -7.945 -7.711 1 98.19 13 THR B O 1
ATOM 759 N N . LEU B 1 14 ? 6.641 -6.785 -8.125 1 98.62 14 LEU B N 1
ATOM 760 C CA . LEU B 1 14 ? 5.777 -7.953 -7.965 1 98.62 14 LEU B CA 1
ATOM 761 C C . LEU B 1 14 ? 6.152 -9.047 -8.961 1 98.62 14 LEU B C 1
ATOM 763 O O . LEU B 1 14 ? 6.285 -10.211 -8.586 1 98.62 14 LEU B O 1
ATOM 767 N N . GLN B 1 15 ? 6.281 -8.625 -10.156 1 98.69 15 GLN B N 1
ATOM 768 C CA . GLN B 1 15 ? 6.656 -9.57 -11.211 1 98.69 15 GLN B CA 1
ATOM 769 C C . GLN B 1 15 ? 7.988 -10.242 -10.898 1 98.69 15 GLN B C 1
ATOM 771 O O . GLN B 1 15 ? 8.141 -11.445 -11.078 1 98.69 15 GLN B O 1
ATOM 776 N N . LYS B 1 16 ? 8.93 -9.492 -10.492 1 98.5 16 LYS B N 1
ATOM 777 C CA . LYS B 1 16 ? 10.25 -10.016 -10.148 1 98.5 16 LYS B CA 1
ATOM 778 C C . LYS B 1 16 ? 10.148 -11.109 -9.086 1 98.5 16 LYS B C 1
ATOM 780 O O . LYS B 1 16 ? 10.711 -12.195 -9.25 1 98.5 16 LYS B O 1
ATOM 785 N N . TYR B 1 17 ? 9.445 -10.867 -8.031 1 98.44 17 TYR B N 1
ATOM 786 C CA . TYR B 1 17 ? 9.32 -11.836 -6.949 1 98.44 17 TYR B CA 1
ATOM 787 C C . TYR B 1 17 ? 8.523 -13.055 -7.395 1 98.44 17 TYR B C 1
ATOM 789 O O . TYR B 1 17 ? 8.82 -14.188 -6.992 1 98.44 17 TYR B O 1
ATOM 797 N N . ARG B 1 18 ? 7.477 -12.773 -8.172 1 98.75 18 ARG B N 1
ATOM 798 C CA . ARG B 1 18 ? 6.707 -13.891 -8.711 1 98.75 18 ARG B CA 1
ATOM 799 C C . ARG B 1 18 ? 7.59 -14.82 -9.523 1 98.75 18 ARG B C 1
ATOM 801 O O . ARG B 1 18 ? 7.539 -16.047 -9.359 1 98.75 18 ARG B O 1
ATOM 808 N N . LYS B 1 19 ? 8.391 -14.281 -10.352 1 98.69 19 LYS B N 1
ATOM 809 C CA . LYS B 1 19 ? 9.281 -15.047 -11.227 1 98.69 19 LYS B CA 1
ATOM 810 C C . LYS B 1 19 ? 10.367 -15.742 -10.422 1 98.69 19 LYS B C 1
ATOM 812 O O . LYS B 1 19 ? 10.797 -16.844 -10.773 1 98.69 19 LYS B O 1
ATOM 817 N N . GLU B 1 20 ? 10.836 -15.133 -9.406 1 98.19 20 GLU B N 1
ATOM 818 C CA . GLU B 1 20 ? 11.836 -15.75 -8.539 1 98.19 20 GLU B CA 1
ATOM 819 C C . GLU B 1 20 ? 11.305 -17.031 -7.918 1 98.19 20 GLU B C 1
ATOM 821 O O . GLU B 1 20 ? 12.07 -17.953 -7.625 1 98.19 20 GLU B O 1
ATOM 826 N N . LYS B 1 21 ? 9.992 -17.141 -7.742 1 97.81 21 LYS B N 1
ATOM 827 C CA . LYS B 1 21 ? 9.344 -18.344 -7.234 1 97.81 21 LYS B CA 1
ATOM 828 C C . LYS B 1 21 ? 9 -19.312 -8.367 1 97.81 21 LYS B C 1
ATOM 830 O O . LYS B 1 21 ? 8.453 -20.391 -8.133 1 97.81 21 LYS B O 1
ATOM 835 N N . ASP B 1 22 ? 9.258 -18.875 -9.57 1 98.5 22 ASP B N 1
ATOM 836 C CA . ASP B 1 22 ? 8.922 -19.609 -10.781 1 98.5 22 ASP B CA 1
ATOM 837 C C . ASP B 1 22 ? 7.414 -19.812 -10.898 1 98.5 22 ASP B C 1
ATOM 839 O O . ASP B 1 22 ? 6.953 -20.906 -11.25 1 98.5 22 ASP B O 1
ATOM 843 N N . TRP B 1 23 ? 6.727 -18.859 -10.539 1 98.69 23 TRP B N 1
ATOM 844 C CA . TRP B 1 23 ? 5.273 -18.938 -10.609 1 98.69 23 TRP B CA 1
ATOM 845 C C . TRP B 1 23 ? 4.746 -18.188 -11.828 1 98.69 23 TRP B C 1
ATOM 847 O O . TRP B 1 23 ? 5.277 -17.141 -12.195 1 98.69 23 TRP B O 1
ATOM 857 N N . SER B 1 24 ? 3.666 -18.75 -12.367 1 98.56 24 SER B N 1
ATOM 858 C CA . SER B 1 24 ? 2.867 -18 -13.336 1 98.56 24 SER B CA 1
ATOM 859 C C . SER B 1 24 ? 1.942 -17.016 -12.648 1 98.56 24 SER B C 1
ATOM 861 O O . SER B 1 24 ? 1.796 -17.047 -11.422 1 98.56 24 SER B O 1
ATOM 863 N N . GLN B 1 25 ? 1.397 -16.078 -13.469 1 98.5 25 GLN B N 1
ATOM 864 C CA . GLN B 1 25 ? 0.391 -15.188 -12.922 1 98.5 25 GLN B CA 1
ATOM 865 C C . GLN B 1 25 ? -0.796 -15.961 -12.359 1 98.5 25 GLN B C 1
ATOM 867 O O . GLN B 1 25 ? -1.381 -15.57 -11.352 1 98.5 25 GLN B O 1
ATOM 872 N N . GLU B 1 26 ? -1.117 -17.047 -13 1 98.5 26 GLU B N 1
ATOM 873 C CA . GLU B 1 26 ? -2.203 -17.906 -12.555 1 98.5 26 GLU B CA 1
ATOM 874 C C . GLU B 1 26 ? -1.894 -18.531 -11.195 1 98.5 26 GLU B C 1
ATOM 876 O O . GLU B 1 26 ? -2.74 -18.531 -10.297 1 98.5 26 GLU B O 1
ATOM 881 N N . LYS B 1 27 ? -0.725 -19.062 -11.07 1 98.75 27 LYS B N 1
ATOM 882 C CA . LYS B 1 27 ? -0.335 -19.672 -9.805 1 98.75 27 LYS B CA 1
ATOM 883 C C . LYS B 1 27 ? -0.346 -18.656 -8.68 1 98.75 27 LYS B C 1
ATOM 885 O O . LYS B 1 27 ? -0.852 -18.922 -7.586 1 98.75 27 LYS B O 1
ATOM 890 N N . LEU B 1 28 ? 0.194 -17.484 -8.898 1 98.69 28 LEU B N 1
ATOM 891 C CA . LEU B 1 28 ? 0.183 -16.422 -7.891 1 98.69 28 LEU B CA 1
ATOM 892 C C . LEU B 1 28 ? -1.246 -16.047 -7.512 1 98.69 28 LEU B C 1
ATOM 894 O O . LEU B 1 28 ? -1.549 -15.852 -6.336 1 98.69 28 LEU B O 1
ATOM 898 N N . SER B 1 29 ? -2.061 -15.844 -8.516 1 98.56 29 SER B N 1
ATOM 899 C CA . SER B 1 29 ? -3.445 -15.453 -8.258 1 98.56 29 SER B CA 1
ATOM 900 C C . SER B 1 29 ? -4.16 -16.484 -7.395 1 98.56 29 SER B C 1
ATOM 902 O O . SER B 1 29 ? -4.941 -16.125 -6.512 1 98.56 29 SER B O 1
ATOM 904 N N . GLU B 1 30 ? -3.891 -17.75 -7.574 1 98.44 30 GLU B N 1
ATOM 905 C CA . GLU B 1 30 ? -4.488 -18.828 -6.789 1 98.44 30 GLU B CA 1
ATOM 906 C C . GLU B 1 30 ? -4.035 -18.766 -5.332 1 98.44 30 GLU B C 1
ATOM 908 O O . GLU B 1 30 ? -4.863 -18.828 -4.418 1 98.44 30 GLU B O 1
ATOM 913 N N . VAL B 1 31 ? -2.795 -18.641 -5.117 1 98.19 31 VAL B N 1
ATOM 914 C CA . VAL B 1 31 ? -2.236 -18.656 -3.768 1 98.19 31 VAL B CA 1
ATOM 915 C C . VAL B 1 31 ? -2.672 -17.391 -3.023 1 98.19 31 VAL B C 1
ATOM 917 O O . VAL B 1 31 ? -2.936 -17.438 -1.819 1 98.19 31 VAL B O 1
ATOM 920 N N . ALA B 1 32 ? -2.775 -16.312 -3.695 1 98.12 32 ALA B N 1
ATOM 921 C CA . ALA B 1 32 ? -3.107 -15.023 -3.086 1 98.12 32 ALA B CA 1
ATOM 922 C C . ALA B 1 32 ? -4.621 -14.844 -2.977 1 98.12 32 ALA B C 1
ATOM 924 O O . ALA B 1 32 ? -5.094 -13.883 -2.363 1 98.12 32 ALA B O 1
ATOM 925 N N . TYR B 1 33 ? -5.359 -15.688 -3.607 1 98 33 TYR B N 1
ATOM 926 C CA . TYR B 1 33 ? -6.816 -15.609 -3.648 1 98 33 TYR B CA 1
ATOM 927 C C . TYR B 1 33 ? -7.27 -14.312 -4.309 1 98 33 TYR B C 1
ATOM 929 O O . TYR B 1 33 ? -8.109 -13.586 -3.766 1 98 33 TYR B O 1
ATOM 937 N N . LEU B 1 34 ? -6.703 -14.078 -5.41 1 98.31 34 LEU B N 1
ATOM 938 C CA . LEU B 1 34 ? -7.047 -12.953 -6.27 1 98.31 34 LEU B CA 1
ATOM 939 C C . LEU B 1 34 ? -7.281 -13.422 -7.703 1 98.31 34 LEU B C 1
ATOM 941 O O . LEU B 1 34 ? -6.891 -14.531 -8.07 1 98.31 34 LEU B O 1
ATOM 945 N N . ASP B 1 35 ? -7.949 -12.57 -8.461 1 98.06 35 ASP B N 1
ATOM 946 C CA . ASP B 1 35 ? -8.195 -12.891 -9.867 1 98.06 35 ASP B CA 1
ATOM 947 C C . ASP B 1 35 ? -6.922 -12.742 -10.695 1 98.06 35 ASP B C 1
ATOM 949 O O . ASP B 1 35 ? -6.164 -11.789 -10.508 1 98.06 35 ASP B O 1
ATOM 953 N N . ARG B 1 36 ? -6.762 -13.656 -11.664 1 98.06 36 ARG B N 1
ATOM 954 C CA . ARG B 1 36 ? -5.582 -13.602 -12.531 1 98.06 36 ARG B CA 1
ATOM 955 C C . ARG B 1 36 ? -5.547 -12.312 -13.336 1 98.06 36 ARG B C 1
ATOM 957 O O . ARG B 1 36 ? -4.48 -11.734 -13.547 1 98.06 36 ARG B O 1
ATOM 964 N N . THR B 1 37 ? -6.613 -11.867 -13.766 1 98.19 37 THR B N 1
ATOM 965 C CA . THR B 1 37 ? -6.656 -10.625 -14.531 1 98.19 37 THR B CA 1
ATOM 966 C C . THR B 1 37 ? -6.25 -9.438 -13.664 1 98.19 37 THR B C 1
ATOM 968 O O . THR B 1 37 ? -5.688 -8.461 -14.164 1 98.19 37 THR B O 1
ATOM 971 N N . TYR B 1 38 ? -6.547 -9.547 -12.414 1 98.38 38 TYR B N 1
ATOM 972 C CA . TYR B 1 38 ? -6.121 -8.523 -11.461 1 98.38 38 TYR B CA 1
ATOM 973 C C . TYR B 1 38 ? -4.602 -8.508 -11.328 1 98.38 38 TYR B C 1
ATOM 975 O O . TYR B 1 38 ? -3.98 -7.445 -11.367 1 98.38 38 TYR B O 1
ATOM 983 N N . ILE B 1 39 ? -3.998 -9.703 -11.211 1 98.69 39 ILE B N 1
ATOM 984 C CA . ILE B 1 39 ? -2.549 -9.812 -11.094 1 98.69 39 ILE B CA 1
ATOM 985 C C . ILE B 1 39 ? -1.879 -9.203 -12.32 1 98.69 39 ILE B C 1
ATOM 987 O O . ILE B 1 39 ? -0.946 -8.406 -12.188 1 98.69 39 ILE B O 1
ATOM 991 N N . SER B 1 40 ? -2.371 -9.555 -13.414 1 98.56 40 SER B N 1
ATOM 992 C CA . SER B 1 40 ? -1.815 -9.031 -14.656 1 98.56 40 SER B CA 1
ATOM 993 C C . SER B 1 40 ? -1.906 -7.512 -14.711 1 98.56 40 SER B C 1
ATOM 995 O O . SER B 1 40 ? -0.937 -6.836 -15.062 1 98.56 40 SER B O 1
ATOM 997 N N . SER B 1 41 ? -3.055 -6.934 -14.375 1 98.75 41 SER B N 1
ATOM 998 C CA . SER B 1 41 ? -3.25 -5.488 -14.383 1 98.75 41 SER B CA 1
ATOM 999 C C . SER B 1 41 ? -2.338 -4.801 -13.375 1 98.75 41 SER B C 1
ATOM 1001 O O . SER B 1 41 ? -1.818 -3.715 -13.633 1 98.75 41 SER B O 1
ATOM 1003 N N . VAL B 1 42 ? -2.156 -5.438 -12.258 1 98.75 42 VAL B N 1
ATOM 1004 C CA . VAL B 1 42 ? -1.27 -4.891 -11.234 1 98.75 42 VAL B CA 1
ATOM 1005 C C . VAL B 1 42 ? 0.167 -4.871 -11.75 1 98.75 42 VAL B C 1
ATOM 1007 O O . VAL B 1 42 ? 0.853 -3.852 -11.664 1 98.75 42 VAL B O 1
ATOM 1010 N N . GLU B 1 43 ? 0.599 -5.961 -12.352 1 98.69 43 GLU B N 1
ATOM 1011 C CA . GLU B 1 43 ? 1.978 -6.07 -12.82 1 98.69 43 GLU B CA 1
ATOM 1012 C C . GLU B 1 43 ? 2.256 -5.098 -13.961 1 98.69 43 GLU B C 1
ATOM 1014 O O . GLU B 1 43 ? 3.398 -4.68 -14.164 1 98.69 43 GLU B O 1
ATOM 1019 N N . ARG B 1 44 ? 1.21 -4.691 -14.578 1 98.19 44 ARG B N 1
ATOM 1020 C CA . ARG B 1 44 ? 1.361 -3.756 -15.695 1 98.19 44 ARG B CA 1
ATOM 1021 C C . ARG B 1 44 ? 1.2 -2.314 -15.219 1 98.19 44 ARG B C 1
ATOM 1023 O O . ARG B 1 44 ? 1.24 -1.384 -16.031 1 98.19 44 ARG B O 1
ATOM 1030 N N . GLY B 1 45 ? 0.925 -2.146 -14.031 1 98.12 45 GLY B N 1
ATOM 1031 C CA . GLY B 1 45 ? 0.774 -0.805 -13.492 1 98.12 45 GLY B CA 1
ATOM 1032 C C . GLY B 1 45 ? -0.568 -0.177 -13.812 1 98.12 45 GLY B C 1
ATOM 1033 O O . GLY B 1 45 ? -0.687 1.048 -13.883 1 98.12 45 GLY B O 1
ATOM 1034 N N . GLN B 1 46 ? -1.536 -0.943 -13.961 1 98.31 46 GLN B N 1
ATOM 1035 C CA . GLN B 1 46 ? -2.836 -0.439 -14.391 1 98.31 46 GLN B CA 1
ATOM 1036 C C . GLN B 1 46 ? -3.836 -0.438 -13.242 1 98.31 46 GLN B C 1
ATOM 1038 O O . GLN B 1 46 ? -5.027 -0.195 -13.445 1 98.31 46 GLN B O 1
ATOM 1043 N N . ARG B 1 47 ? -3.402 -0.721 -12.062 1 98.06 47 ARG B N 1
ATOM 1044 C CA . ARG B 1 47 ? -4.27 -0.752 -10.891 1 98.06 47 ARG B CA 1
ATOM 1045 C C . ARG B 1 47 ? -3.652 0.027 -9.734 1 98.06 47 ARG B C 1
ATOM 1047 O O . ARG B 1 47 ? -2.451 -0.085 -9.469 1 98.06 47 ARG B O 1
ATOM 1054 N N . ASN B 1 48 ? -4.453 0.811 -9.18 1 98.31 48 ASN B N 1
ATOM 1055 C CA . ASN B 1 48 ? -4.09 1.412 -7.902 1 98.31 48 ASN B CA 1
ATOM 1056 C C . ASN B 1 48 ? -4.383 0.469 -6.738 1 98.31 48 ASN B C 1
ATOM 1058 O O . ASN B 1 48 ? -5.43 0.574 -6.098 1 98.31 48 ASN B O 1
ATOM 1062 N N . ILE B 1 49 ? -3.381 -0.425 -6.48 1 98.56 49 ILE B N 1
ATOM 1063 C CA . ILE B 1 49 ? -3.555 -1.551 -5.57 1 98.56 49 ILE B CA 1
ATOM 1064 C C . ILE B 1 49 ? -3.703 -1.039 -4.137 1 98.56 49 ILE B C 1
ATOM 1066 O O . ILE B 1 49 ? -3.072 -0.05 -3.758 1 98.56 49 ILE B O 1
ATOM 1070 N N . SER B 1 50 ? -4.48 -1.762 -3.367 1 98.25 50 SER B N 1
ATOM 1071 C CA . SER B 1 50 ? -4.746 -1.384 -1.981 1 98.25 50 SER B CA 1
ATOM 1072 C C . SER B 1 50 ? -3.803 -2.104 -1.023 1 98.25 50 SER B C 1
ATOM 1074 O O . SER B 1 50 ? -3.17 -3.096 -1.394 1 98.25 50 SER B O 1
ATOM 1076 N N . ILE B 1 51 ? -3.816 -1.635 0.21 1 98.12 51 ILE B N 1
ATOM 1077 C CA . ILE B 1 51 ? -2.918 -2.199 1.211 1 98.12 51 ILE B CA 1
ATOM 1078 C C . ILE B 1 51 ? -3.32 -3.643 1.51 1 98.12 51 ILE B C 1
ATOM 1080 O O . ILE B 1 51 ? -2.461 -4.5 1.735 1 98.12 51 ILE B O 1
ATOM 1084 N N . ILE B 1 52 ? -4.559 -3.988 1.521 1 97.69 52 ILE B N 1
ATOM 1085 C CA . ILE B 1 52 ? -5.012 -5.348 1.801 1 97.69 52 ILE B CA 1
ATOM 1086 C C . ILE B 1 52 ? -4.473 -6.301 0.734 1 97.69 52 ILE B C 1
ATOM 1088 O O . ILE B 1 52 ? -3.932 -7.359 1.057 1 97.69 52 ILE B O 1
ATOM 1092 N N . ASN B 1 53 ? -4.574 -5.887 -0.49 1 98.12 53 ASN B N 1
ATOM 1093 C CA . ASN B 1 53 ? -4.105 -6.758 -1.562 1 98.12 53 ASN B CA 1
ATOM 1094 C C . ASN B 1 53 ? -2.58 -6.848 -1.587 1 98.12 53 ASN B C 1
ATOM 1096 O O . ASN B 1 53 ? -2.02 -7.887 -1.932 1 98.12 53 ASN B O 1
ATOM 1100 N N . ILE B 1 54 ? -1.949 -5.773 -1.224 1 97.94 54 ILE B N 1
ATOM 1101 C CA . ILE B 1 54 ? -0.496 -5.82 -1.102 1 97.94 54 ILE B CA 1
ATOM 1102 C C . ILE B 1 54 ? -0.102 -6.855 -0.049 1 97.94 54 ILE B C 1
ATOM 1104 O O . ILE B 1 54 ? 0.817 -7.648 -0.262 1 97.94 54 ILE B O 1
ATOM 1108 N N . CYS B 1 55 ? -0.779 -6.891 1.035 1 97.19 55 CYS B N 1
ATOM 1109 C CA . CYS B 1 55 ? -0.51 -7.855 2.098 1 97.19 55 CYS B CA 1
ATOM 1110 C C . CYS B 1 55 ? -0.761 -9.281 1.62 1 97.19 55 CYS B C 1
ATOM 1112 O O . CYS B 1 55 ? 0.032 -10.18 1.897 1 97.19 55 CYS B O 1
ATOM 1114 N N . LYS B 1 56 ? -1.858 -9.461 0.957 1 97.06 56 LYS B N 1
ATOM 1115 C CA . LYS B 1 56 ? -2.156 -10.789 0.426 1 97.06 56 LYS B CA 1
ATOM 1116 C C . LYS B 1 56 ? -1.027 -11.289 -0.47 1 97.06 56 LYS B C 1
ATOM 1118 O O . LYS B 1 56 ? -0.621 -12.453 -0.376 1 97.06 56 LYS B O 1
ATOM 1123 N N . LEU B 1 57 ? -0.54 -10.398 -1.268 1 98 57 LEU B N 1
ATOM 1124 C CA . LEU B 1 57 ? 0.516 -10.773 -2.203 1 98 57 LEU B CA 1
ATOM 1125 C C . LEU B 1 57 ? 1.82 -11.055 -1.466 1 98 57 LEU B C 1
ATOM 1127 O O . LEU B 1 57 ? 2.516 -12.031 -1.776 1 98 57 LEU B O 1
ATOM 1131 N N . ALA B 1 58 ? 2.148 -10.25 -0.588 1 97.44 58 ALA B N 1
ATOM 1132 C CA . ALA B 1 58 ? 3.357 -10.469 0.2 1 97.44 58 ALA B CA 1
ATOM 1133 C C . ALA B 1 58 ? 3.293 -11.805 0.94 1 97.44 58 ALA B C 1
ATOM 1135 O O . ALA B 1 58 ? 4.273 -12.547 0.969 1 97.44 58 ALA B O 1
ATOM 1136 N N . ASN B 1 59 ? 2.152 -12.125 1.521 1 96.5 59 ASN B N 1
ATOM 1137 C CA . ASN B 1 59 ? 1.96 -13.383 2.23 1 96.5 59 ASN B CA 1
ATOM 1138 C C . ASN B 1 59 ? 2.078 -14.578 1.291 1 96.5 59 ASN B C 1
ATOM 1140 O O . ASN B 1 59 ? 2.725 -15.578 1.625 1 96.5 59 ASN B O 1
ATOM 1144 N N . ALA B 1 60 ? 1.421 -14.445 0.198 1 97.44 60 ALA B N 1
ATOM 1145 C CA . ALA B 1 60 ? 1.495 -15.516 -0.792 1 97.44 60 ALA B CA 1
ATOM 1146 C C . ALA B 1 60 ? 2.941 -15.797 -1.19 1 97.44 60 ALA B C 1
ATOM 1148 O O . ALA B 1 60 ? 3.346 -16.953 -1.312 1 97.44 60 ALA B O 1
ATOM 1149 N N . LEU B 1 61 ? 3.693 -14.727 -1.363 1 98 61 LEU B N 1
ATOM 1150 C CA . LEU B 1 61 ? 5.074 -14.82 -1.83 1 98 61 LEU B CA 1
ATOM 1151 C C . LEU B 1 61 ? 6.02 -15.102 -0.67 1 98 61 LEU B C 1
ATOM 1153 O O . LEU B 1 61 ? 7.215 -15.328 -0.88 1 98 61 LEU B O 1
ATOM 1157 N N . GLU B 1 62 ? 5.539 -15.023 0.542 1 96.69 62 GLU B N 1
ATOM 1158 C CA . GLU B 1 62 ? 6.309 -15.266 1.757 1 96.69 62 GLU B CA 1
ATOM 1159 C C . GLU B 1 62 ? 7.484 -14.297 1.868 1 96.69 62 GLU B C 1
ATOM 1161 O O . GLU B 1 62 ? 8.617 -14.719 2.117 1 96.69 62 GLU B O 1
ATOM 1166 N N . ILE B 1 63 ? 7.23 -13.031 1.7 1 95.75 63 ILE B N 1
ATOM 1167 C CA . ILE B 1 63 ? 8.219 -11.969 1.844 1 95.75 63 ILE B CA 1
ATOM 1168 C C . ILE B 1 63 ? 7.664 -10.859 2.725 1 95.75 63 ILE B C 1
ATOM 1170 O O . ILE B 1 63 ? 6.445 -10.711 2.857 1 95.75 63 ILE B O 1
ATOM 1174 N N . PRO B 1 64 ? 8.594 -10.109 3.336 1 94.44 64 PRO B N 1
ATOM 1175 C CA . PRO B 1 64 ? 8.109 -8.914 4.027 1 94.44 64 PRO B CA 1
ATOM 1176 C C . PRO B 1 64 ? 7.418 -7.922 3.086 1 94.44 64 PRO B C 1
ATOM 1178 O O . PRO B 1 64 ? 7.871 -7.727 1.955 1 94.44 64 PRO B O 1
ATOM 1181 N N . ILE B 1 65 ? 6.371 -7.352 3.537 1 95.62 65 ILE B N 1
ATOM 1182 C CA . ILE B 1 65 ? 5.555 -6.457 2.725 1 95.62 65 ILE B CA 1
ATOM 1183 C C . ILE B 1 65 ? 6.41 -5.305 2.205 1 95.62 65 ILE B C 1
ATOM 1185 O O . ILE B 1 65 ? 6.223 -4.84 1.078 1 95.62 65 ILE B O 1
ATOM 1189 N N . GLY B 1 66 ? 7.348 -4.832 2.959 1 94.06 66 GLY B N 1
ATOM 1190 C CA . GLY B 1 66 ? 8.234 -3.752 2.551 1 94.06 66 GLY B CA 1
ATOM 1191 C C . GLY B 1 66 ? 9.031 -4.074 1.301 1 94.06 66 GLY B C 1
ATOM 1192 O O . GLY B 1 66 ? 9.406 -3.174 0.549 1 94.06 66 GLY B O 1
ATOM 1193 N N . ASN B 1 67 ? 9.258 -5.332 1.032 1 94.62 67 ASN B N 1
ATOM 1194 C CA . ASN B 1 67 ? 10.008 -5.734 -0.153 1 94.62 67 ASN B CA 1
ATOM 1195 C C . ASN B 1 67 ? 9.258 -5.383 -1.437 1 94.62 67 ASN B C 1
ATOM 1197 O O . ASN B 1 67 ? 9.875 -5.059 -2.451 1 94.62 67 ASN B O 1
ATOM 1201 N N . LEU B 1 68 ? 7.992 -5.449 -1.385 1 96.38 68 LEU B N 1
ATOM 1202 C CA . LEU B 1 68 ? 7.188 -5.137 -2.562 1 96.38 68 LEU B CA 1
ATOM 1203 C C . LEU B 1 68 ? 7.203 -3.643 -2.855 1 96.38 68 LEU B C 1
ATOM 1205 O O . LEU B 1 68 ? 6.871 -3.217 -3.963 1 96.38 68 LEU B O 1
ATOM 1209 N N . LEU B 1 69 ? 7.637 -2.848 -1.887 1 94.38 69 LEU B N 1
ATOM 1210 C CA . LEU B 1 69 ? 7.59 -1.397 -2.037 1 94.38 69 LEU B CA 1
ATOM 1211 C C . LEU B 1 69 ? 8.992 -0.817 -2.143 1 94.38 69 LEU B C 1
ATOM 1213 O O . LEU B 1 69 ? 9.172 0.403 -2.121 1 94.38 69 LEU B O 1
ATOM 1217 N N . ARG B 1 70 ? 9.992 -1.563 -2.158 1 89.5 70 ARG B N 1
ATOM 1218 C CA . ARG B 1 70 ? 11.383 -1.143 -2.08 1 89.5 70 ARG B CA 1
ATOM 1219 C C . ARG B 1 70 ? 11.719 -0.143 -3.182 1 89.5 70 ARG B C 1
ATOM 1221 O O . ARG B 1 70 ? 12.516 0.776 -2.973 1 89.5 70 ARG B O 1
ATOM 1228 N N . ASN B 1 71 ? 11.109 -0.217 -4.273 1 87.38 71 ASN B N 1
ATOM 1229 C CA . ASN B 1 71 ? 11.453 0.659 -5.391 1 87.38 71 ASN B CA 1
ATOM 1230 C C . ASN B 1 71 ? 10.391 1.735 -5.598 1 87.38 71 ASN B C 1
ATOM 1232 O O . ASN B 1 71 ? 10.445 2.488 -6.574 1 87.38 71 ASN B O 1
ATOM 1236 N N . VAL B 1 72 ? 9.492 1.657 -4.621 1 87.75 72 VAL B N 1
ATOM 1237 C CA . VAL B 1 72 ? 8.391 2.605 -4.762 1 87.75 72 VAL B CA 1
ATOM 1238 C C . VAL B 1 72 ? 8.742 3.914 -4.059 1 87.75 72 VAL B C 1
ATOM 1240 O O . VAL B 1 72 ? 9.086 3.918 -2.873 1 87.75 72 VAL B O 1
ATOM 1243 N N . GLY B 1 73 ? 8.539 4.934 -4.645 1 70.88 73 GLY B N 1
ATOM 1244 C CA . GLY B 1 73 ? 8.742 6.242 -4.039 1 70.88 73 GLY B CA 1
ATOM 1245 C C . GLY B 1 73 ? 10.203 6.621 -3.906 1 70.88 73 GLY B C 1
ATOM 1246 O O . GLY B 1 73 ? 10.539 7.59 -3.225 1 70.88 73 GLY B O 1
ATOM 1247 N N . ASP B 1 74 ? 11.195 5.73 -4.285 1 59.22 74 ASP B N 1
ATOM 1248 C CA . ASP B 1 74 ? 12.586 6.148 -4.117 1 59.22 74 ASP B CA 1
ATOM 1249 C C . ASP B 1 74 ? 12.695 7.672 -4.062 1 59.22 74 ASP B C 1
ATOM 1251 O O . ASP B 1 74 ? 12.281 8.359 -4.992 1 59.22 74 ASP B O 1
ATOM 1255 N N . TYR B 1 75 ? 12.352 8.078 -2.805 1 50.34 75 TYR B N 1
ATOM 1256 C CA . TYR B 1 75 ? 12.836 9.375 -2.336 1 50.34 75 TYR B CA 1
ATOM 1257 C C . TYR B 1 75 ? 14.164 9.727 -2.994 1 50.34 75 TYR B C 1
ATOM 1259 O O . TYR B 1 75 ? 15.109 8.93 -2.973 1 50.34 75 TYR B O 1
ATOM 1267 N N . HIS B 1 76 ? 14.156 10.195 -4.098 1 44 76 HIS B N 1
ATOM 1268 C CA . HIS B 1 76 ? 15.43 10.789 -4.48 1 44 76 HIS B CA 1
ATOM 1269 C C . HIS B 1 76 ? 16.141 11.391 -3.271 1 44 76 HIS B C 1
ATOM 1271 O O . HIS B 1 76 ? 15.57 12.227 -2.562 1 44 76 HIS B O 1
ATOM 1277 N N . GLU B 1 77 ? 16.578 10.711 -2.281 1 39 77 GLU B N 1
ATOM 1278 C CA . GLU B 1 77 ? 17.672 11.391 -1.607 1 39 77 GLU B CA 1
ATOM 1279 C C . GLU B 1 77 ? 18.469 12.266 -2.578 1 39 77 GLU B C 1
ATOM 1281 O O . GLU B 1 77 ? 19.141 11.75 -3.469 1 39 77 GLU B O 1
ATOM 1286 N N . GLN B 1 78 ? 17.953 13.273 -3.254 1 31.69 78 GLN B N 1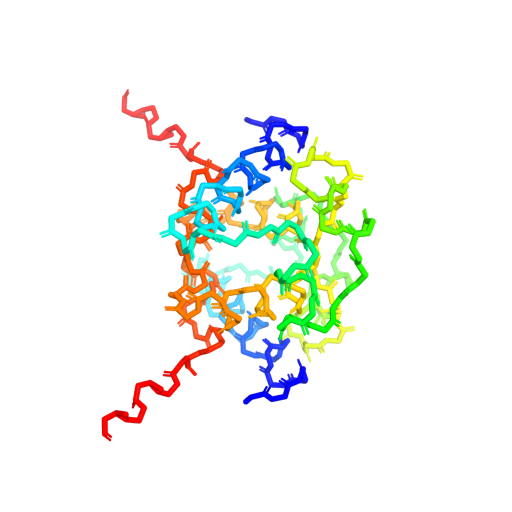
ATOM 1287 C CA . GLN B 1 78 ? 18.844 14.297 -3.764 1 31.69 78 GLN B CA 1
ATOM 1288 C C . GLN B 1 78 ? 19.875 14.711 -2.707 1 31.69 78 GLN B C 1
ATOM 1290 O O . GLN B 1 78 ? 19.516 15.305 -1.69 1 31.69 78 GLN B O 1
ATOM 1295 N N . HIS B 1 79 ? 20.625 13.852 -2.092 1 28.78 79 HIS B N 1
ATOM 1296 C CA . HIS B 1 79 ? 21.844 14.57 -1.773 1 28.78 79 HIS B CA 1
ATOM 1297 C C . HIS B 1 79 ? 22.391 15.305 -2.996 1 28.78 79 HIS B C 1
ATOM 1299 O O . HIS B 1 79 ? 22.25 14.828 -4.121 1 28.78 79 HIS B O 1
#

pLDDT: mean 92.46, std 15.31, range [28.78, 98.75]

Radius of gyration: 15.37 Å; Cα contacts (8 Å, |Δi|>4): 213; chains: 2; bounding box: 34×40×32 Å